Protein AF-E4LLP4-F1 (afdb_monomer_lite)

Foldseek 3Di:
DPDPPDDPPPWDWDFPDADPVRWTQTCTPVRDRDTHDVVPDDDDDDDPPPDD

Structure (mmCIF, N/CA/C/O backbone):
data_AF-E4LLP4-F1
#
_entry.id   AF-E4LLP4-F1
#
loop_
_atom_site.group_PDB
_atom_site.id
_atom_site.type_symbol
_atom_site.label_atom_id
_atom_site.label_alt_id
_atom_site.label_comp_id
_atom_site.label_asym_id
_atom_site.label_entity_id
_atom_site.label_seq_id
_atom_site.pdbx_PDB_ins_code
_atom_site.Cartn_x
_atom_site.Cartn_y
_atom_site.Cartn_z
_atom_site.occupancy
_atom_site.B_iso_or_equiv
_atom_site.auth_seq_id
_atom_site.auth_comp_id
_atom_site.auth_asym_id
_atom_site.auth_atom_id
_atom_site.pdbx_PDB_model_num
ATOM 1 N N . MET A 1 1 ? 8.385 -3.085 10.195 1.00 60.78 1 MET A N 1
ATOM 2 C CA . MET A 1 1 ? 8.406 -2.132 9.074 1.00 60.78 1 MET A CA 1
ATOM 3 C C . MET A 1 1 ? 8.468 -0.767 9.713 1.00 60.78 1 MET A C 1
ATOM 5 O O . MET A 1 1 ? 7.476 -0.354 10.294 1.00 60.78 1 MET A O 1
ATOM 9 N N . ASP A 1 2 ? 9.637 -0.137 9.687 1.00 71.94 2 ASP A N 1
ATOM 10 C CA . ASP A 1 2 ? 9.865 1.169 10.319 1.00 71.94 2 ASP A CA 1
ATOM 11 C C . ASP A 1 2 ? 9.633 2.300 9.304 1.00 71.94 2 ASP A C 1
ATOM 13 O O . ASP A 1 2 ? 10.427 3.231 9.206 1.00 71.94 2 ASP A O 1
ATOM 17 N N . ASP A 1 3 ? 8.575 2.184 8.493 1.00 76.12 3 ASP A N 1
ATOM 18 C CA . ASP A 1 3 ? 8.167 3.228 7.550 1.00 76.12 3 ASP A CA 1
ATOM 19 C C . ASP A 1 3 ? 7.191 4.187 8.256 1.00 76.12 3 ASP A C 1
ATOM 21 O O . ASP A 1 3 ? 6.080 3.773 8.601 1.00 76.12 3 ASP A O 1
ATOM 25 N N . PRO A 1 4 ? 7.554 5.467 8.468 1.00 81.19 4 PRO A N 1
ATOM 26 C CA . PRO A 1 4 ? 6.683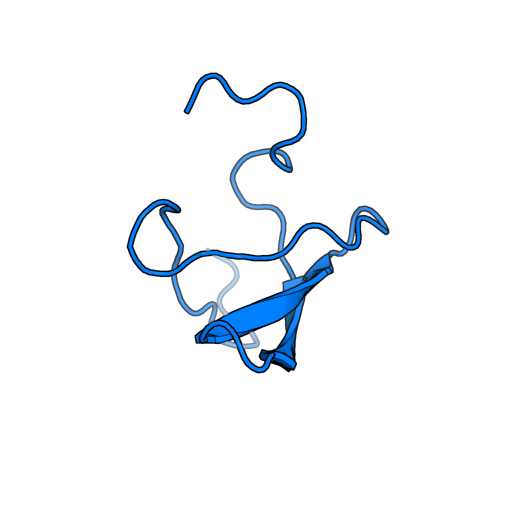 6.446 9.114 1.00 81.19 4 PRO A CA 1
ATOM 27 C C . PRO A 1 4 ? 5.386 6.744 8.352 1.00 81.19 4 PRO A C 1
ATOM 29 O O . PRO A 1 4 ? 4.482 7.351 8.920 1.00 81.19 4 PRO A O 1
ATOM 32 N N . GLN A 1 5 ? 5.312 6.410 7.061 1.00 80.88 5 GLN A N 1
ATOM 33 C CA . GLN A 1 5 ? 4.127 6.6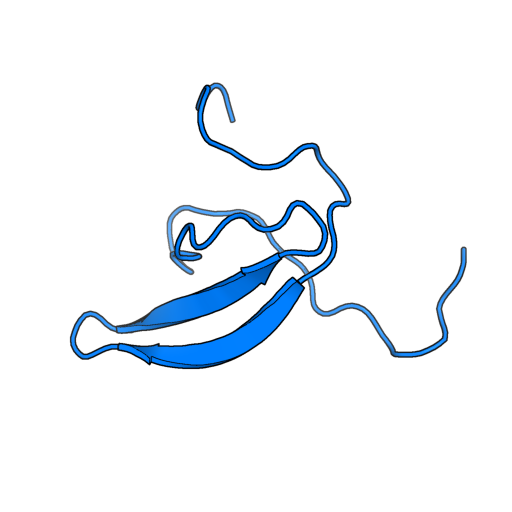15 6.225 1.00 80.88 5 GLN A CA 1
ATOM 34 C C . GLN A 1 5 ? 3.242 5.371 6.139 1.00 80.88 5 GLN A C 1
ATOM 36 O O . GLN A 1 5 ? 2.132 5.450 5.603 1.00 80.88 5 GLN A O 1
ATOM 41 N N . ALA A 1 6 ? 3.697 4.237 6.678 1.00 82.38 6 ALA A N 1
ATOM 42 C CA . ALA A 1 6 ? 2.894 3.032 6.698 1.00 82.38 6 ALA A CA 1
ATOM 43 C C . ALA A 1 6 ? 1.620 3.234 7.534 1.00 82.38 6 ALA A C 1
ATOM 45 O O . ALA A 1 6 ? 1.677 3.765 8.650 1.00 82.38 6 ALA A O 1
ATOM 46 N N . PRO A 1 7 ? 0.457 2.771 7.043 1.00 85.00 7 PRO A N 1
ATOM 47 C CA . PRO A 1 7 ? -0.734 2.688 7.868 1.00 85.00 7 PRO A CA 1
ATOM 48 C C . PRO A 1 7 ? -0.477 1.827 9.117 1.00 85.00 7 PRO A C 1
ATOM 50 O O . PRO A 1 7 ? 0.307 0.875 9.056 1.00 85.00 7 PRO A O 1
ATOM 53 N N . PRO A 1 8 ? -1.168 2.092 10.240 1.00 87.19 8 PRO A N 1
ATOM 54 C CA . PRO A 1 8 ? -1.103 1.224 11.409 1.00 87.19 8 PRO A CA 1
ATOM 55 C C . PRO A 1 8 ? -1.407 -0.238 11.056 1.00 87.19 8 PRO A C 1
ATOM 57 O O . PRO A 1 8 ? -2.285 -0.522 10.235 1.00 87.19 8 PRO A O 1
ATOM 60 N N . THR A 1 9 ? -0.720 -1.183 11.699 1.00 86.25 9 THR A N 1
ATOM 61 C CA . THR A 1 9 ? -0.959 -2.618 11.495 1.00 86.25 9 THR A CA 1
ATOM 62 C C . THR A 1 9 ? -2.436 -2.965 11.688 1.00 86.25 9 THR A C 1
ATOM 64 O O . THR A 1 9 ? -3.042 -2.595 12.690 1.00 86.25 9 THR A O 1
ATOM 67 N N . GLY A 1 10 ? -3.006 -3.708 10.737 1.00 87.31 10 GLY A N 1
ATOM 68 C CA . GLY A 1 10 ? -4.420 -4.093 10.755 1.00 87.31 10 GLY A CA 1
ATOM 69 C C . GLY A 1 10 ? -5.365 -3.087 10.095 1.00 87.31 10 GLY A C 1
ATOM 70 O O . GLY A 1 10 ? -6.551 -3.388 9.986 1.00 87.31 10 GLY A O 1
ATOM 71 N N . THR A 1 11 ? -4.858 -1.944 9.612 1.00 91.50 11 THR A N 1
ATOM 72 C CA . THR A 1 11 ? -5.638 -1.039 8.757 1.00 91.50 11 THR A CA 1
ATOM 73 C C . THR A 1 11 ? -6.154 -1.802 7.543 1.00 91.50 11 THR A C 1
ATOM 75 O O . THR A 1 11 ? -5.385 -2.471 6.848 1.00 91.50 11 THR A O 1
ATOM 78 N N . MET A 1 12 ? -7.457 -1.700 7.287 1.00 93.19 12 MET A N 1
ATOM 79 C CA . MET A 1 12 ? -8.071 -2.302 6.113 1.00 93.19 12 MET A CA 1
ATOM 80 C C . MET A 1 12 ? -8.106 -1.301 4.962 1.00 93.19 12 MET A C 1
ATOM 82 O O . MET A 1 12 ? -8.151 -0.080 5.144 1.00 93.19 12 MET A O 1
ATOM 86 N N . GLY A 1 13 ? -8.061 -1.838 3.752 1.00 93.00 13 GLY A N 1
ATOM 87 C CA . GLY A 1 13 ? -8.156 -1.058 2.536 1.00 93.00 13 GLY A CA 1
ATOM 88 C C . GLY A 1 13 ? -8.791 -1.877 1.429 1.00 93.00 13 GLY A C 1
ATOM 89 O O . GLY A 1 13 ? -8.716 -3.107 1.417 1.00 93.00 13 GLY A O 1
ATOM 90 N N . GLU A 1 14 ? -9.434 -1.178 0.506 1.00 94.75 14 GLU A N 1
ATOM 91 C CA . GLU A 1 14 ? -10.021 -1.776 -0.686 1.00 94.75 14 GLU A CA 1
ATOM 92 C C . GLU A 1 14 ? -9.075 -1.583 -1.870 1.00 94.75 14 GLU A C 1
ATOM 94 O O . GLU A 1 14 ? -8.637 -0.463 -2.147 1.00 94.75 14 GLU A O 1
ATOM 99 N N . VAL A 1 15 ? -8.751 -2.675 -2.566 1.00 95.25 15 VAL A N 1
ATOM 100 C CA . VAL A 1 15 ? -7.955 -2.612 -3.795 1.00 95.25 15 VAL A CA 1
ATOM 101 C C . VAL A 1 15 ? -8.820 -2.024 -4.905 1.00 95.25 15 VAL A C 1
ATOM 103 O O . VAL A 1 15 ? -9.841 -2.592 -5.280 1.00 95.25 15 VAL A O 1
ATOM 106 N N . MET A 1 16 ? -8.383 -0.890 -5.440 1.00 96.75 16 MET A N 1
ATOM 107 C CA . MET A 1 16 ? -9.047 -0.163 -6.520 1.00 96.75 16 MET A CA 1
ATOM 108 C C . MET A 1 16 ? -8.520 -0.566 -7.901 1.00 96.75 16 MET A C 1
ATOM 110 O O . MET A 1 16 ? -9.212 -0.389 -8.900 1.00 96.75 16 MET A O 1
ATOM 114 N N . GLY A 1 17 ? -7.293 -1.089 -7.971 1.00 96.94 17 GLY A N 1
ATOM 115 C CA . GLY A 1 17 ? -6.655 -1.495 -9.219 1.00 96.94 17 GLY A CA 1
ATOM 116 C C . GLY A 1 17 ? -5.160 -1.750 -9.064 1.00 96.94 17 GLY A C 1
ATOM 117 O O . GLY A 1 17 ? -4.630 -1.762 -7.952 1.00 96.94 17 GLY A O 1
ATOM 118 N N . VAL A 1 18 ? -4.495 -1.936 -10.201 1.00 97.69 18 VAL A N 1
ATOM 119 C CA . VAL A 1 18 ? -3.043 -2.110 -10.316 1.00 97.69 18 VAL A CA 1
ATOM 120 C C . VAL A 1 18 ? -2.519 -1.032 -11.260 1.00 97.69 18 VAL A C 1
ATOM 122 O O . VAL A 1 18 ? -3.148 -0.787 -12.291 1.00 97.69 18 VAL A O 1
ATOM 125 N N . ASP A 1 19 ? -1.422 -0.367 -10.905 1.00 96.81 19 ASP A N 1
ATOM 126 C CA . ASP A 1 19 ? -0.775 0.604 -11.794 1.00 96.81 19 ASP A CA 1
ATOM 127 C C . ASP A 1 19 ? 0.216 -0.048 -12.776 1.00 96.81 19 ASP A C 1
ATOM 129 O O . ASP A 1 19 ? 0.415 -1.264 -12.788 1.00 96.81 19 ASP A O 1
ATOM 133 N N . ASP A 1 20 ? 0.811 0.762 -13.653 1.00 97.56 20 ASP A N 1
ATOM 134 C CA . ASP A 1 20 ? 1.744 0.322 -14.698 1.00 97.56 20 ASP A CA 1
ATOM 135 C C . ASP A 1 20 ? 3.072 -0.224 -14.147 1.00 97.56 20 ASP A C 1
ATOM 137 O O . ASP A 1 20 ? 3.755 -0.987 -14.832 1.00 97.56 20 ASP A O 1
ATOM 141 N N . ALA A 1 21 ? 3.403 0.099 -12.895 1.00 96.38 21 ALA A N 1
ATOM 142 C CA . ALA A 1 21 ? 4.529 -0.463 -12.158 1.00 96.38 21 ALA A CA 1
ATOM 143 C C . ALA A 1 21 ? 4.185 -1.785 -11.442 1.00 96.38 21 ALA A C 1
ATOM 145 O O . ALA A 1 21 ? 5.057 -2.387 -10.811 1.00 96.38 21 ALA A O 1
ATOM 146 N N . GLY A 1 22 ? 2.935 -2.252 -11.525 1.00 96.31 22 GLY A N 1
ATOM 147 C CA . GLY A 1 22 ? 2.476 -3.474 -10.864 1.00 96.31 22 GLY A CA 1
ATOM 148 C C . GLY A 1 22 ? 2.168 -3.300 -9.375 1.00 96.31 22 GLY A C 1
ATOM 149 O O . GLY A 1 22 ? 2.104 -4.293 -8.647 1.00 96.31 22 GLY A O 1
ATOM 150 N N . GLN A 1 23 ? 1.994 -2.065 -8.900 1.00 97.00 23 GLN A N 1
ATOM 151 C CA . GLN A 1 23 ? 1.657 -1.771 -7.508 1.00 97.00 23 GLN A CA 1
ATOM 152 C C . GLN A 1 23 ? 0.140 -1.724 -7.322 1.00 97.00 23 GLN A C 1
ATOM 154 O O . GLN A 1 23 ? -0.607 -1.341 -8.224 1.00 97.00 23 GLN A O 1
ATOM 159 N N . LEU A 1 24 ? -0.335 -2.106 -6.137 1.00 96.62 24 LEU A N 1
ATOM 160 C CA . LEU A 1 24 ? -1.760 -2.088 -5.825 1.00 96.62 24 LEU A CA 1
ATOM 161 C C . LEU A 1 24 ? -2.179 -0.687 -5.375 1.00 96.62 24 LEU A C 1
ATOM 163 O O . LEU A 1 24 ? -1.649 -0.134 -4.407 1.00 96.62 24 LEU A O 1
ATOM 167 N N . LEU A 1 25 ? -3.184 -0.140 -6.053 1.00 96.62 25 LEU A N 1
ATOM 168 C CA . LEU A 1 25 ? -3.864 1.083 -5.650 1.00 96.62 25 LEU A CA 1
ATOM 169 C C . LEU A 1 25 ? -4.868 0.723 -4.560 1.00 96.62 25 LEU A C 1
ATOM 171 O O . LEU A 1 25 ? -5.833 0.007 -4.828 1.00 96.62 25 LEU A O 1
ATOM 175 N N . VAL A 1 26 ? -4.653 1.209 -3.339 1.00 95.12 26 VAL A N 1
ATOM 176 C CA . VAL A 1 26 ? -5.501 0.878 -2.190 1.00 95.12 26 VAL A CA 1
ATOM 177 C C . VAL A 1 26 ? -6.158 2.137 -1.645 1.00 95.12 26 VAL A C 1
ATOM 179 O O . VAL A 1 26 ? -5.496 3.140 -1.381 1.00 95.12 26 VAL A O 1
ATOM 182 N N . ARG A 1 27 ? -7.478 2.078 -1.455 1.00 94.62 27 ARG A N 1
ATOM 183 C CA . ARG A 1 27 ? -8.220 3.066 -0.674 1.00 94.62 27 ARG A CA 1
ATOM 184 C C . ARG A 1 27 ? -8.251 2.603 0.776 1.00 94.62 27 ARG A C 1
ATOM 186 O O . ARG A 1 27 ? -9.040 1.724 1.123 1.00 94.62 27 ARG A O 1
ATOM 193 N N . TRP A 1 28 ? -7.384 3.176 1.603 1.00 93.38 28 TRP A N 1
ATOM 194 C CA . TRP A 1 28 ? -7.290 2.842 3.024 1.00 93.38 28 TRP A CA 1
ATOM 195 C C . TRP A 1 28 ? -8.399 3.514 3.837 1.00 93.38 28 TRP A C 1
ATOM 197 O O . TRP A 1 28 ? -8.789 4.646 3.550 1.00 93.38 28 TRP A O 1
ATOM 207 N N . GLU A 1 29 ? -8.863 2.858 4.902 1.00 93.50 29 GLU A N 1
ATOM 208 C CA . GLU A 1 29 ? -9.844 3.433 5.840 1.00 93.50 29 GLU A CA 1
ATOM 209 C C . GLU A 1 29 ? -9.335 4.702 6.537 1.00 93.50 29 GLU A C 1
ATOM 211 O O . GLU A 1 29 ? -10.119 5.570 6.914 1.00 93.50 29 GLU A O 1
ATOM 216 N N . THR A 1 30 ? -8.014 4.850 6.655 1.00 90.12 30 THR A N 1
ATOM 217 C CA . THR A 1 30 ? -7.366 6.065 7.168 1.00 90.12 30 THR A CA 1
ATOM 218 C C . THR A 1 30 ? -7.485 7.262 6.221 1.00 90.12 30 THR A C 1
ATOM 220 O O . THR A 1 30 ? -7.074 8.362 6.580 1.00 90.12 30 THR A O 1
ATOM 223 N N . GLY A 1 31 ? -7.997 7.064 5.002 1.00 89.88 31 GLY A N 1
ATOM 224 C CA . GLY A 1 31 ? -7.997 8.064 3.935 1.00 89.88 31 GLY A CA 1
ATOM 225 C C . GLY A 1 31 ? -6.658 8.186 3.201 1.00 89.88 31 GLY A C 1
ATOM 226 O O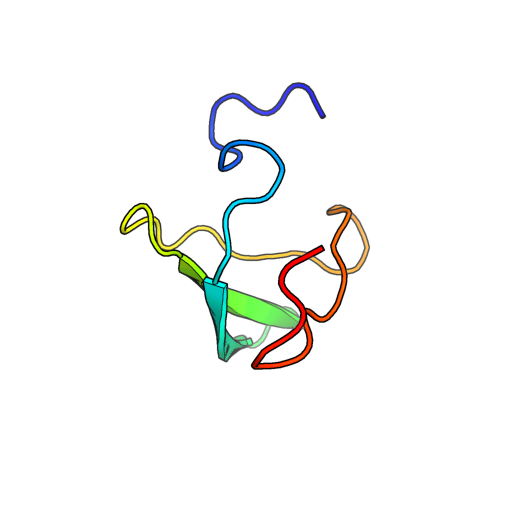 . GLY A 1 31 ? -6.546 8.991 2.280 1.00 89.88 31 GLY A O 1
ATOM 227 N N . SER A 1 32 ? -5.650 7.389 3.575 1.00 89.25 32 SER A N 1
ATOM 228 C CA . SER A 1 32 ? -4.385 7.312 2.843 1.00 89.25 32 SER A CA 1
ATOM 229 C C . SER A 1 32 ? -4.596 6.759 1.430 1.00 89.25 32 SER A C 1
ATOM 231 O O . SER A 1 32 ? -5.456 5.906 1.195 1.00 89.25 32 SER A O 1
ATOM 233 N N . SER A 1 33 ? -3.760 7.213 0.498 1.00 88.06 33 SER A N 1
ATOM 234 C CA . SER A 1 33 ? -3.658 6.702 -0.873 1.00 88.06 33 SER A CA 1
ATOM 235 C C . SER A 1 33 ? -2.312 6.015 -1.136 1.00 88.06 33 SER A C 1
ATOM 237 O O . SER A 1 33 ? -1.863 5.959 -2.283 1.00 88.06 33 SER A O 1
ATOM 239 N N . LEU A 1 34 ? -1.619 5.573 -0.079 1.00 92.88 34 LEU A N 1
ATOM 240 C CA . LEU A 1 34 ? -0.352 4.858 -0.212 1.00 92.88 34 LEU A CA 1
ATOM 241 C C . LEU A 1 34 ? -0.565 3.567 -1.013 1.00 92.88 34 LEU A C 1
ATOM 243 O O . LEU A 1 34 ? -1.531 2.833 -0.789 1.00 92.88 34 LEU A O 1
ATOM 247 N N . ARG A 1 35 ? 0.346 3.298 -1.947 1.00 94.06 35 ARG A N 1
ATOM 248 C CA . ARG A 1 35 ? 0.336 2.072 -2.746 1.00 94.06 35 ARG A CA 1
ATOM 249 C C . ARG A 1 35 ? 0.851 0.905 -1.919 1.00 94.06 35 ARG A C 1
ATOM 251 O O . ARG A 1 35 ? 1.714 1.096 -1.071 1.00 94.06 35 ARG A O 1
ATOM 258 N N . LEU A 1 36 ? 0.348 -0.286 -2.210 1.00 94.12 36 LEU A N 1
ATOM 259 C CA . LEU A 1 36 ? 0.862 -1.529 -1.649 1.00 94.12 36 LEU A CA 1
ATOM 260 C C . LEU A 1 36 ? 1.725 -2.228 -2.703 1.00 94.12 36 LEU A C 1
ATOM 262 O O . LEU A 1 36 ? 1.286 -2.467 -3.830 1.00 94.12 36 LEU A O 1
ATOM 266 N N . ILE A 1 37 ? 2.962 -2.538 -2.337 1.00 94.69 37 ILE A N 1
ATOM 267 C CA . ILE A 1 37 ? 4.001 -3.102 -3.193 1.00 94.69 37 ILE A CA 1
ATOM 268 C C . ILE A 1 37 ? 4.173 -4.584 -2.829 1.00 94.69 37 ILE A C 1
ATOM 270 O O . ILE A 1 37 ? 4.754 -4.887 -1.785 1.00 94.69 37 ILE A O 1
ATOM 274 N N . PRO A 1 38 ? 3.730 -5.538 -3.673 1.00 92.75 38 PRO A N 1
ATOM 275 C CA . PRO A 1 38 ? 3.648 -6.949 -3.285 1.00 92.75 38 PRO A CA 1
ATOM 276 C C . PRO A 1 38 ? 4.958 -7.605 -2.830 1.00 92.75 38 PRO A C 1
ATOM 278 O O . PRO A 1 38 ? 4.929 -8.551 -2.050 1.00 92.75 38 PRO A O 1
ATOM 281 N N . SER A 1 39 ? 6.104 -7.131 -3.328 1.00 92.94 39 SER A N 1
ATOM 282 C CA . SER A 1 39 ? 7.428 -7.674 -2.994 1.00 92.94 39 SER A CA 1
ATOM 283 C C . SER A 1 39 ? 8.103 -6.999 -1.797 1.00 92.94 39 SER A C 1
ATOM 285 O O . SER A 1 39 ? 9.199 -7.408 -1.423 1.00 92.94 39 SER A O 1
ATOM 287 N N . VAL A 1 40 ? 7.507 -5.939 -1.246 1.00 92.44 40 VAL A N 1
ATOM 288 C CA . VAL A 1 40 ? 8.084 -5.130 -0.157 1.00 92.44 40 VAL A CA 1
ATOM 289 C C . VAL A 1 40 ? 7.176 -5.168 1.067 1.00 92.44 40 VAL A C 1
ATOM 291 O O . VAL A 1 40 ? 7.646 -5.400 2.180 1.00 92.44 40 VAL A O 1
ATOM 294 N N . ASP A 1 41 ? 5.874 -4.993 0.856 1.00 91.69 41 ASP A N 1
ATOM 295 C CA . ASP A 1 41 ? 4.897 -4.885 1.927 1.00 91.69 41 ASP A CA 1
ATOM 296 C C . ASP A 1 41 ? 4.371 -6.249 2.368 1.00 91.69 41 ASP A C 1
ATOM 298 O O . ASP A 1 41 ? 4.186 -7.177 1.579 1.00 91.69 41 ASP A O 1
ATOM 302 N N . SER A 1 42 ? 4.063 -6.357 3.659 1.00 89.88 42 SER A N 1
ATOM 303 C CA . SER A 1 42 ? 3.383 -7.521 4.226 1.00 89.88 42 SER A CA 1
ATOM 304 C C . SER A 1 42 ? 1.887 -7.254 4.331 1.00 89.88 42 SER A C 1
ATOM 306 O O . SER A 1 42 ? 1.462 -6.339 5.035 1.00 89.88 42 SER A O 1
ATOM 308 N N . PHE A 1 43 ? 1.076 -8.077 3.670 1.00 92.19 43 PHE A N 1
ATOM 309 C CA . PHE A 1 43 ? -0.378 -7.949 3.674 1.00 92.19 43 PHE A CA 1
ATOM 310 C C . PHE A 1 43 ? -1.064 -9.313 3.617 1.00 92.19 43 PHE A C 1
ATOM 312 O O . PHE A 1 43 ? -0.455 -10.338 3.314 1.00 92.19 43 PHE A O 1
ATOM 319 N N . ARG A 1 44 ? -2.364 -9.318 3.913 1.00 92.56 44 ARG A N 1
ATOM 320 C CA . ARG A 1 44 ? -3.227 -10.492 3.783 1.00 92.56 44 ARG A CA 1
ATOM 321 C C . ARG A 1 44 ? -4.581 -10.075 3.234 1.00 92.56 44 ARG A C 1
ATOM 323 O O . ARG A 1 44 ? -5.052 -8.979 3.528 1.00 92.56 44 ARG A O 1
ATOM 330 N N . ILE A 1 45 ? -5.220 -10.964 2.481 1.00 91.25 45 ILE A N 1
ATOM 331 C CA . ILE A 1 45 ? -6.606 -10.766 2.055 1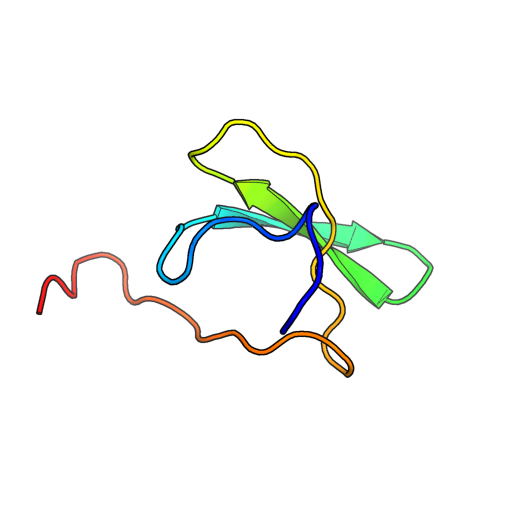.00 91.25 45 ILE A CA 1
ATOM 332 C C . ILE A 1 45 ? -7.497 -10.946 3.287 1.00 91.25 45 ILE A C 1
ATOM 334 O O . ILE A 1 45 ? -7.421 -11.965 3.975 1.00 91.25 45 ILE A O 1
ATOM 338 N N . ALA A 1 46 ? -8.306 -9.934 3.592 1.00 86.62 46 ALA A N 1
ATOM 339 C CA . ALA A 1 46 ? -9.302 -10.006 4.650 1.00 86.62 46 ALA A CA 1
ATOM 340 C C . ALA A 1 46 ? -10.628 -10.507 4.064 1.00 86.62 46 ALA A C 1
ATOM 342 O O . ALA A 1 46 ? -11.134 -9.947 3.091 1.00 86.62 46 ALA A O 1
ATOM 343 N N . GLU A 1 47 ? -11.202 -11.557 4.647 1.00 81.94 47 GLU A N 1
ATOM 344 C CA . GLU A 1 47 ? -12.545 -11.997 4.273 1.00 81.94 47 GLU A CA 1
ATOM 345 C C . GLU A 1 47 ? -13.584 -10.981 4.751 1.00 81.94 47 GLU A C 1
ATOM 347 O O . GLU A 1 47 ? -13.550 -10.511 5.894 1.00 81.94 47 GLU A O 1
ATOM 352 N N . LYS A 1 48 ? -14.5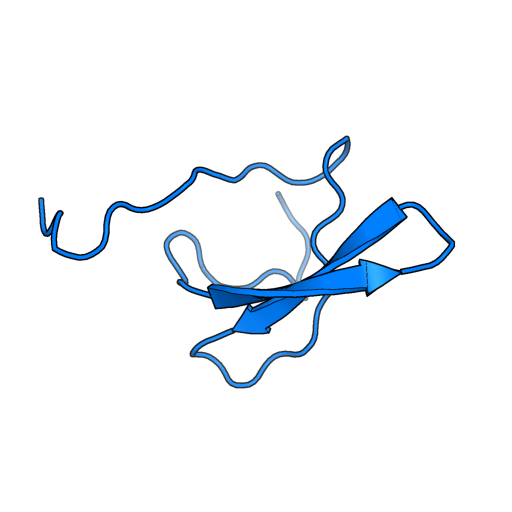50 -10.659 3.887 1.00 66.38 48 LYS A N 1
ATOM 353 C CA . LYS A 1 48 ? -15.646 -9.751 4.226 1.00 66.38 48 LYS A CA 1
ATOM 354 C C . LYS A 1 48 ? -16.558 -10.427 5.259 1.00 66.38 48 LYS A C 1
ATOM 356 O O . LYS A 1 48 ? -17.448 -11.186 4.897 1.00 66.38 48 LYS A O 1
ATOM 361 N N . GLY A 1 49 ? -16.320 -10.151 6.543 1.00 66.50 49 GLY A N 1
ATOM 362 C CA . GLY A 1 49 ? -17.086 -10.701 7.671 1.00 66.50 49 GLY A CA 1
ATOM 363 C C . GLY A 1 49 ? -16.264 -11.481 8.701 1.00 66.50 49 GLY A C 1
ATOM 364 O O . GLY A 1 49 ? -16.795 -11.819 9.756 1.00 66.50 49 GLY A O 1
ATOM 365 N N . GLY A 1 50 ? -14.972 -11.710 8.455 1.00 55.00 50 GLY A N 1
ATOM 366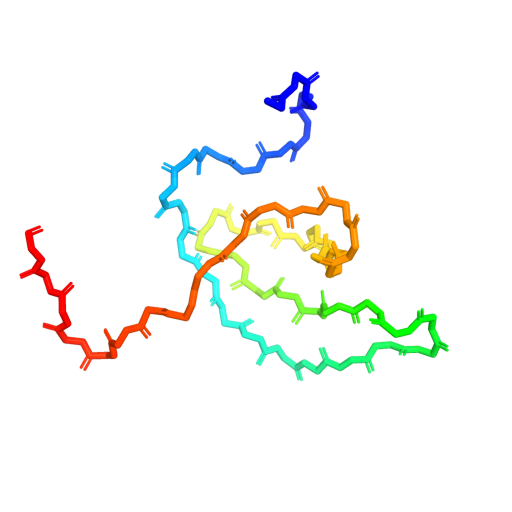 C CA . GLY A 1 50 ? -14.067 -12.336 9.419 1.00 55.00 50 GLY A CA 1
ATOM 367 C C . GLY A 1 50 ? -13.611 -11.358 10.502 1.00 55.00 50 GLY A C 1
ATOM 368 O O . GLY A 1 50 ? -12.447 -10.968 10.529 1.00 55.00 50 GLY A O 1
ATOM 369 N N . ARG A 1 51 ? -14.520 -10.945 11.394 1.00 51.59 51 ARG A N 1
ATOM 370 C CA . ARG A 1 51 ? -14.118 -10.450 12.719 1.00 51.59 51 ARG A CA 1
ATOM 371 C C . ARG A 1 51 ? -13.663 -11.666 13.521 1.00 51.59 51 ARG A C 1
ATOM 373 O O . ARG A 1 51 ? -14.494 -12.480 13.911 1.00 51.59 51 ARG A O 1
ATOM 380 N N . SER A 1 52 ? -12.354 -11.806 13.695 1.00 53.72 52 SER A N 1
ATOM 381 C CA . SER A 1 52 ? -11.787 -12.534 14.836 1.00 53.72 52 SER A CA 1
ATOM 382 C C . SER A 1 52 ? -11.635 -11.552 15.988 1.00 53.72 52 SER A C 1
ATOM 384 O O . SER A 1 52 ? -11.241 -10.401 15.688 1.00 53.72 52 SER A O 1
#

Sequence (52 aa):
MDDPQAPPTGTMGEVMGVDDAGQLLVRWETGSSLRLIPSVDSFRIAEKGGRS

Radius of gyration: 11.29 Å; chains: 1; bounding box: 27×21×30 Å

Secondary structure (DSSP, 8-state):
---TTSPPTT--EEEEEE-TTS-EEEEETTS--PPB-TTTS---PPPTT---

pLDDT: mean 87.36, std 11.77, range [51.59, 97.69]